Protein AF-A0A351E8H6-F1 (afdb_monomer)

Structure (mmCIF, N/CA/C/O backbone):
data_AF-A0A351E8H6-F1
#
_entry.id   AF-A0A351E8H6-F1
#
loop_
_atom_site.group_PDB
_atom_site.id
_atom_site.type_symbol
_atom_site.label_atom_id
_atom_site.label_alt_id
_atom_site.label_comp_id
_atom_site.label_asym_id
_atom_site.label_entity_id
_atom_site.label_seq_id
_atom_site.pdbx_PDB_ins_code
_atom_site.Cartn_x
_atom_site.Cartn_y
_atom_site.Cartn_z
_atom_site.occupancy
_atom_site.B_iso_or_equiv
_atom_site.auth_seq_id
_atom_site.auth_comp_id
_atom_site.auth_asym_id
_atom_site.auth_atom_id
_atom_site.pdbx_PDB_model_num
ATOM 1 N N . MET A 1 1 ? -2.649 8.806 21.638 1.00 77.00 1 MET A N 1
ATOM 2 C CA . MET A 1 1 ? -3.254 9.100 20.318 1.00 77.00 1 MET A CA 1
ATOM 3 C C . MET A 1 1 ? -3.213 7.835 19.482 1.00 77.00 1 MET A C 1
ATOM 5 O O . MET A 1 1 ? -2.206 7.144 19.542 1.00 77.00 1 ME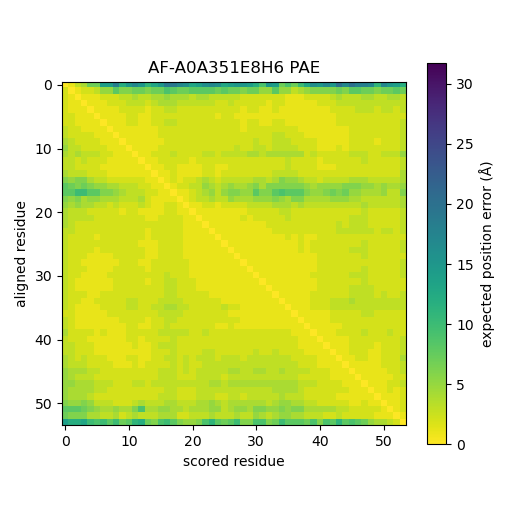T A O 1
ATOM 9 N N . ALA A 1 2 ? -4.285 7.522 18.753 1.00 91.12 2 ALA A N 1
ATOM 10 C CA . ALA A 1 2 ? -4.310 6.405 17.807 1.00 91.12 2 ALA A CA 1
ATOM 11 C C . ALA A 1 2 ? -4.024 6.917 16.388 1.00 91.12 2 ALA A C 1
ATOM 13 O O . ALA A 1 2 ? -4.486 8.002 16.026 1.00 91.12 2 ALA A O 1
ATOM 14 N N . ILE A 1 3 ? -3.271 6.147 15.602 1.00 96.88 3 ILE A N 1
ATOM 15 C CA . ILE A 1 3 ? -3.045 6.436 14.181 1.00 96.88 3 ILE A CA 1
ATOM 16 C C . ILE A 1 3 ? -4.374 6.292 13.437 1.00 96.88 3 ILE A C 1
ATOM 18 O O . ILE A 1 3 ? -5.103 5.331 13.660 1.00 96.88 3 ILE A O 1
ATOM 22 N N . LYS A 1 4 ? -4.692 7.255 12.566 1.00 97.81 4 LYS A N 1
ATOM 23 C CA . LYS A 1 4 ? -5.910 7.238 11.733 1.00 97.81 4 LYS A CA 1
ATOM 24 C C . LYS A 1 4 ? -5.629 7.089 10.240 1.00 97.81 4 LYS A C 1
ATOM 26 O O . LYS A 1 4 ? -6.522 6.710 9.489 1.00 97.81 4 LYS A O 1
ATOM 31 N N . LEU A 1 5 ? -4.406 7.401 9.817 1.00 98.19 5 LEU A N 1
ATOM 32 C CA . LEU A 1 5 ? -4.001 7.398 8.420 1.00 98.19 5 LEU A CA 1
ATOM 33 C C . LEU A 1 5 ? -2.523 7.030 8.300 1.00 98.19 5 LEU A C 1
ATOM 35 O O . LEU A 1 5 ? -1.705 7.474 9.105 1.00 98.19 5 LEU A O 1
ATOM 39 N N . ILE A 1 6 ? -2.202 6.247 7.276 1.00 98.25 6 ILE A N 1
ATOM 40 C CA . ILE A 1 6 ? -0.849 5.915 6.841 1.00 98.25 6 ILE A CA 1
ATOM 41 C C . ILE A 1 6 ? -0.746 6.289 5.362 1.00 98.25 6 ILE A C 1
ATOM 43 O O . ILE A 1 6 ? -1.501 5.786 4.533 1.00 98.25 6 ILE A O 1
ATOM 47 N N . ALA A 1 7 ? 0.194 7.171 5.039 1.00 97.81 7 ALA A N 1
ATOM 48 C CA . ALA A 1 7 ? 0.555 7.505 3.668 1.00 97.81 7 ALA A CA 1
ATOM 49 C C . ALA A 1 7 ? 1.955 6.959 3.392 1.00 97.81 7 ALA A C 1
ATOM 51 O O . ALA A 1 7 ? 2.876 7.241 4.159 1.00 97.81 7 ALA A O 1
ATOM 52 N N . SER A 1 8 ? 2.109 6.178 2.326 1.00 97.38 8 SER A N 1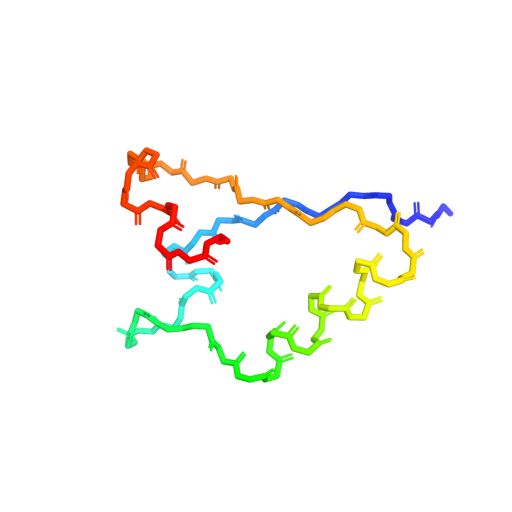
ATOM 53 C CA . SER A 1 8 ? 3.396 5.587 1.956 1.00 97.38 8 SER A CA 1
ATOM 54 C C . SER A 1 8 ? 3.800 5.978 0.547 1.00 97.38 8 SER A C 1
ATOM 56 O O . SER A 1 8 ? 3.001 5.878 -0.385 1.00 97.38 8 SER A O 1
ATOM 58 N N . ASP A 1 9 ? 5.070 6.333 0.384 1.00 96.75 9 ASP A N 1
ATOM 59 C CA . ASP A 1 9 ? 5.708 6.332 -0.929 1.00 96.75 9 ASP A CA 1
ATOM 60 C C . ASP A 1 9 ? 5.856 4.894 -1.468 1.00 96.75 9 ASP A C 1
ATOM 62 O O . ASP A 1 9 ? 5.710 3.914 -0.726 1.00 96.75 9 ASP A O 1
ATOM 66 N N . MET A 1 10 ? 6.107 4.768 -2.772 1.00 95.62 10 MET A N 1
ATOM 67 C CA . MET A 1 10 ? 6.265 3.505 -3.485 1.00 95.62 10 MET A CA 1
ATOM 68 C C . MET A 1 10 ? 7.733 3.107 -3.632 1.00 95.62 10 MET A C 1
ATOM 70 O O . MET A 1 10 ? 8.158 2.123 -3.030 1.00 95.62 10 MET A O 1
ATOM 74 N N . ASP A 1 11 ? 8.501 3.829 -4.442 1.00 94.94 11 ASP A N 1
ATOM 75 C CA . ASP A 1 11 ? 9.820 3.393 -4.899 1.00 94.94 11 ASP A CA 1
ATOM 76 C C . ASP A 1 11 ? 10.875 3.488 -3.801 1.00 94.94 11 ASP A C 1
ATOM 78 O O . ASP A 1 11 ? 11.168 4.559 -3.286 1.00 94.94 11 ASP A O 1
ATOM 82 N N . GLY A 1 12 ? 11.466 2.350 -3.432 1.00 92.12 12 GLY A N 1
ATOM 83 C CA . GLY A 1 12 ? 12.429 2.302 -2.328 1.00 92.12 12 GLY A CA 1
ATOM 84 C C . GLY A 1 12 ? 11.790 2.428 -0.940 1.00 92.12 12 GLY A C 1
ATOM 85 O O . GLY A 1 12 ? 12.519 2.426 0.051 1.00 92.12 12 GLY A O 1
ATOM 86 N N . THR A 1 13 ? 10.453 2.479 -0.863 1.00 95.75 13 THR A N 1
ATOM 87 C CA . THR A 1 13 ? 9.683 2.531 0.387 1.00 95.75 13 THR A CA 1
ATOM 88 C C . THR A 1 13 ? 8.743 1.325 0.501 1.00 95.75 13 THR A C 1
ATOM 90 O O . THR A 1 13 ? 9.052 0.361 1.202 1.00 95.75 13 THR A O 1
ATOM 93 N N . LEU A 1 14 ? 7.594 1.343 -0.187 1.00 96.19 14 LEU A N 1
ATOM 94 C CA . LEU A 1 14 ? 6.624 0.240 -0.166 1.00 96.19 14 LEU A CA 1
ATOM 95 C C . LEU A 1 14 ? 7.011 -0.899 -1.116 1.00 96.19 14 LEU A C 1
ATOM 97 O O . LEU A 1 14 ? 6.783 -2.075 -0.812 1.00 96.19 14 LEU A O 1
ATOM 101 N N . LEU A 1 15 ? 7.577 -0.545 -2.269 1.00 96.12 15 LEU A N 1
ATOM 102 C CA . LEU A 1 15 ? 8.064 -1.482 -3.267 1.00 96.12 15 LEU A CA 1
ATOM 103 C C . LEU A 1 15 ? 9.503 -1.877 -2.948 1.00 96.12 15 LEU A C 1
ATOM 105 O O . LEU A 1 15 ? 10.379 -1.037 -2.746 1.00 96.12 15 LEU A O 1
ATOM 109 N N . SER A 1 16 ? 9.746 -3.184 -2.956 1.00 92.56 16 SER A N 1
ATOM 110 C CA . SER A 1 16 ? 11.099 -3.740 -2.955 1.00 92.56 16 SER A CA 1
A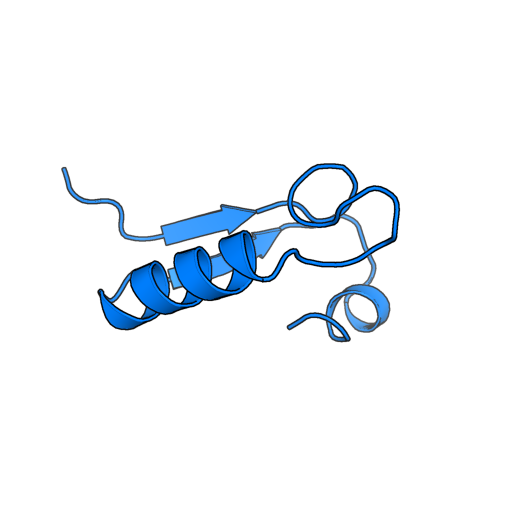TOM 111 C C . SER A 1 16 ? 11.832 -3.444 -4.271 1.00 92.56 16 SER A C 1
ATOM 113 O O . SER A 1 16 ? 11.231 -2.991 -5.246 1.00 92.56 16 SER A O 1
ATOM 115 N N . SER A 1 17 ? 13.127 -3.768 -4.337 1.00 89.06 17 SER A N 1
ATOM 116 C CA . SER A 1 17 ? 13.938 -3.634 -5.559 1.00 89.06 17 SER A CA 1
ATOM 117 C C . SER A 1 17 ? 13.382 -4.409 -6.763 1.00 89.06 17 SER A C 1
ATOM 119 O O . SER A 1 17 ? 13.636 -4.028 -7.900 1.00 89.06 17 SER A O 1
ATOM 121 N N . GLY A 1 18 ? 12.587 -5.457 -6.528 1.00 89.75 18 GLY A N 1
ATOM 122 C CA . GLY A 1 18 ? 11.857 -6.194 -7.564 1.00 89.75 18 GLY A CA 1
ATOM 123 C C . GLY A 1 18 ? 10.548 -5.536 -8.014 1.00 89.75 18 GLY A C 1
ATOM 124 O O . GLY A 1 18 ? 9.750 -6.197 -8.668 1.00 89.75 18 GLY A O 1
ATOM 125 N N . ILE A 1 19 ? 10.294 -4.277 -7.631 1.00 90.12 19 ILE A N 1
ATOM 126 C CA . ILE A 1 19 ? 9.061 -3.525 -7.920 1.00 90.12 19 ILE A CA 1
ATOM 127 C C . ILE A 1 19 ? 7.817 -4.307 -7.454 1.00 90.12 19 ILE A C 1
ATOM 129 O O . ILE A 1 19 ? 6.810 -4.430 -8.145 1.00 90.12 19 ILE A O 1
ATOM 133 N N . ALA A 1 20 ? 7.902 -4.879 -6.253 1.00 93.06 20 ALA A N 1
ATOM 134 C CA . ALA A 1 20 ? 6.847 -5.703 -5.674 1.00 93.06 20 ALA A CA 1
ATOM 135 C C . ALA A 1 20 ? 6.631 -5.375 -4.196 1.00 93.06 20 ALA A C 1
ATOM 137 O O . ALA A 1 20 ? 7.590 -5.112 -3.460 1.00 93.06 20 ALA A O 1
ATOM 138 N N . ILE A 1 21 ? 5.373 -5.453 -3.758 1.00 95.38 21 ILE A N 1
ATOM 139 C CA . ILE A 1 21 ?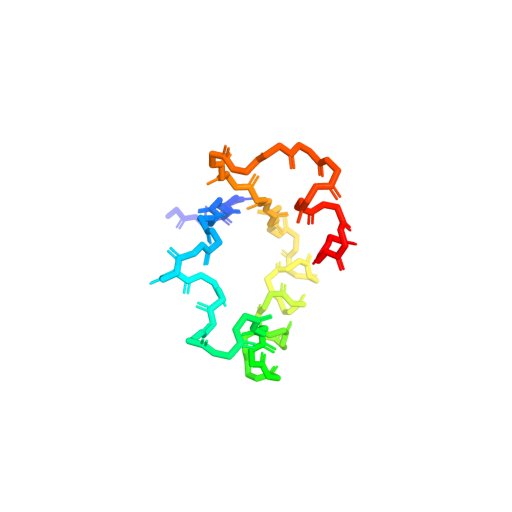 4.995 -5.397 -2.343 1.00 95.38 21 ILE A CA 1
ATOM 140 C C . ILE A 1 21 ? 5.152 -6.804 -1.763 1.00 95.38 21 ILE A C 1
ATOM 142 O O . ILE A 1 21 ? 4.568 -7.756 -2.282 1.00 95.38 21 ILE A O 1
ATOM 146 N N . SER A 1 22 ? 5.927 -6.942 -0.687 1.00 95.50 22 SER A N 1
ATOM 147 C CA . SER A 1 22 ? 6.088 -8.229 -0.002 1.00 95.50 22 SER A CA 1
ATOM 148 C C . SER A 1 22 ? 4.768 -8.702 0.619 1.00 95.50 22 SER A C 1
ATOM 150 O O . SER A 1 22 ? 3.960 -7.883 1.059 1.00 95.50 22 SER A O 1
ATOM 152 N N . GLU A 1 23 ? 4.561 -10.018 0.728 1.00 96.62 23 GLU A N 1
ATOM 153 C CA . GLU A 1 23 ? 3.356 -10.571 1.374 1.00 96.62 23 GLU A CA 1
ATOM 154 C C . GLU A 1 23 ? 3.196 -10.077 2.816 1.00 96.62 23 GLU A C 1
ATOM 156 O O . GLU A 1 23 ? 2.113 -9.665 3.223 1.00 96.62 23 GLU A O 1
ATOM 161 N N . LYS A 1 24 ? 4.307 -9.972 3.554 1.00 97.25 24 LYS A N 1
ATOM 162 C CA . LYS A 1 24 ? 4.322 -9.388 4.901 1.00 97.25 24 LYS A CA 1
ATOM 163 C C . LYS A 1 24 ? 3.757 -7.961 4.921 1.00 97.25 24 LYS A C 1
ATOM 165 O O . LYS A 1 24 ? 2.986 -7.630 5.821 1.00 97.25 24 LYS A O 1
ATOM 170 N N . ASN A 1 25 ? 4.141 -7.117 3.960 1.00 96.75 25 ASN A N 1
ATOM 171 C CA . ASN A 1 25 ? 3.645 -5.743 3.886 1.00 96.75 25 ASN A CA 1
ATOM 172 C C . ASN A 1 25 ? 2.171 -5.706 3.474 1.00 96.75 25 ASN A C 1
ATOM 174 O O . ASN A 1 25 ? 1.413 -4.945 4.067 1.00 96.75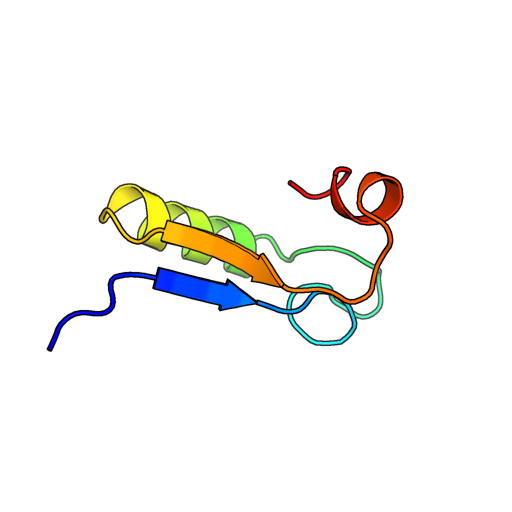 25 ASN A O 1
ATOM 178 N N . LYS A 1 26 ? 1.738 -6.557 2.533 1.00 96.50 26 LYS A N 1
ATOM 179 C CA . LYS A 1 26 ? 0.316 -6.682 2.166 1.00 96.50 26 LYS A CA 1
ATOM 180 C C . LYS A 1 26 ? -0.542 -7.040 3.379 1.00 96.50 26 LYS A C 1
ATOM 182 O O . LYS A 1 26 ? -1.561 -6.399 3.617 1.00 96.50 26 LYS A O 1
ATOM 187 N N . ASP A 1 27 ? -0.108 -8.007 4.181 1.00 98.25 27 ASP A N 1
ATOM 188 C CA . ASP A 1 27 ? -0.837 -8.427 5.380 1.00 98.25 27 ASP A CA 1
ATOM 189 C C . ASP A 1 27 ? -0.858 -7.349 6.466 1.00 98.25 27 ASP A C 1
ATOM 191 O O . ASP A 1 27 ? -1.868 -7.174 7.146 1.00 98.25 27 ASP A O 1
ATOM 195 N N . ALA A 1 28 ? 0.234 -6.599 6.629 1.00 98.00 28 ALA A N 1
ATOM 196 C CA . ALA A 1 28 ? 0.277 -5.467 7.550 1.00 98.00 28 ALA A CA 1
ATOM 197 C C . ALA A 1 28 ? -0.678 -4.341 7.118 1.00 98.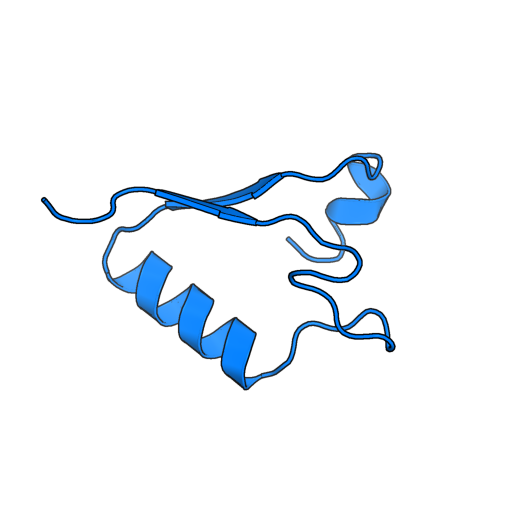00 28 ALA A C 1
ATOM 199 O O . ALA A 1 28 ? -1.400 -3.801 7.955 1.00 98.00 28 ALA A O 1
ATOM 200 N N . ILE A 1 29 ? -0.718 -4.027 5.819 1.00 97.38 29 ILE A N 1
ATOM 201 C CA . ILE A 1 29 ? -1.631 -3.029 5.249 1.00 97.38 29 ILE A CA 1
ATOM 202 C C . ILE A 1 29 ? -3.082 -3.463 5.454 1.00 97.38 29 ILE A C 1
ATOM 204 O O . ILE A 1 29 ? -3.870 -2.676 5.968 1.00 97.38 29 ILE A O 1
ATOM 208 N N . ARG A 1 30 ? -3.422 -4.723 5.143 1.00 97.69 30 ARG A N 1
ATOM 209 C CA . ARG A 1 30 ? -4.767 -5.278 5.379 1.00 97.69 30 ARG A CA 1
ATOM 210 C C . ARG A 1 30 ? -5.186 -5.131 6.837 1.00 97.69 30 ARG A C 1
ATOM 212 O O . ARG A 1 30 ? -6.215 -4.533 7.105 1.00 97.69 30 ARG A O 1
ATOM 219 N N . LYS A 1 31 ? -4.343 -5.551 7.785 1.00 98.25 31 LYS A N 1
ATOM 220 C CA . LYS A 1 31 ? -4.629 -5.411 9.224 1.00 98.25 31 LYS A CA 1
ATOM 221 C C . LYS A 1 31 ? -4.855 -3.959 9.650 1.00 98.25 31 LYS A C 1
ATOM 223 O O . LYS A 1 31 ? -5.722 -3.699 10.478 1.00 98.25 31 LYS A O 1
ATOM 228 N N . ALA A 1 32 ? -4.079 -3.019 9.107 1.00 97.94 32 ALA A N 1
ATOM 229 C CA . ALA A 1 32 ? -4.269 -1.598 9.385 1.00 97.94 32 ALA A CA 1
ATOM 230 C C . ALA A 1 32 ? -5.631 -1.114 8.861 1.00 97.94 32 ALA A C 1
ATOM 232 O O . ALA A 1 32 ? -6.396 -0.513 9.617 1.00 97.94 32 ALA A O 1
ATOM 233 N N . VAL A 1 33 ? -5.964 -1.442 7.611 1.00 97.81 33 VAL A N 1
ATOM 234 C CA . VAL A 1 33 ? -7.248 -1.090 6.989 1.00 97.81 33 VAL A CA 1
ATOM 235 C C . VAL A 1 33 ? -8.427 -1.719 7.734 1.00 97.81 33 VAL A C 1
ATOM 237 O O . VAL A 1 33 ? -9.369 -1.008 8.075 1.00 97.81 33 VAL A O 1
ATOM 240 N N . ASP A 1 34 ? -8.339 -3.001 8.090 1.00 98.25 34 ASP A N 1
ATOM 241 C CA . ASP A 1 34 ? -9.367 -3.727 8.847 1.00 98.25 34 ASP A CA 1
ATOM 242 C C . ASP A 1 34 ? -9.593 -3.124 10.245 1.00 98.25 34 ASP A C 1
ATOM 244 O O . ASP A 1 34 ? -10.697 -3.175 10.785 1.00 98.25 34 ASP A O 1
ATOM 248 N N . SER A 1 35 ? -8.563 -2.501 10.827 1.00 97.81 35 SER A N 1
ATOM 249 C CA . SER A 1 35 ? -8.664 -1.757 12.092 1.00 97.81 35 SER A CA 1
ATOM 250 C C . SER A 1 35 ? -9.225 -0.333 11.946 1.00 97.81 35 SER A C 1
ATOM 252 O O . SER A 1 35 ? -9.313 0.402 12.930 1.00 97.81 35 SER A O 1
ATOM 254 N N . GLY A 1 36 ? -9.610 0.071 10.731 1.00 97.75 36 GLY A N 1
ATOM 255 C CA . GLY A 1 36 ? -10.188 1.381 10.428 1.00 97.75 36 GLY A CA 1
ATOM 256 C C . GLY A 1 36 ? -9.165 2.482 10.129 1.00 97.75 36 GLY A C 1
ATOM 257 O O . GLY A 1 36 ? -9.525 3.660 10.127 1.00 97.75 36 GLY A O 1
ATOM 258 N N . ILE A 1 37 ? -7.899 2.130 9.888 1.00 98.50 37 ILE A N 1
ATOM 259 C CA . ILE A 1 37 ? -6.854 3.079 9.485 1.00 98.50 37 ILE A CA 1
ATOM 260 C C . ILE A 1 37 ? -6.889 3.234 7.965 1.00 98.50 37 ILE A C 1
ATOM 262 O O . ILE A 1 37 ? -6.822 2.255 7.229 1.00 98.50 37 ILE A O 1
ATOM 266 N N . VAL A 1 38 ? -6.927 4.470 7.473 1.00 98.12 38 VAL A N 1
ATOM 267 C CA . VAL A 1 38 ? -6.823 4.726 6.030 1.00 98.12 38 VAL A CA 1
ATOM 268 C C . VAL A 1 38 ? -5.383 4.491 5.578 1.00 98.12 38 VAL A C 1
ATOM 270 O O . VAL A 1 38 ? -4.474 5.137 6.093 1.00 98.12 38 VAL A O 1
ATOM 273 N N . PHE A 1 39 ? -5.168 3.609 4.603 1.00 97.75 39 PHE A N 1
ATOM 274 C CA . PHE A 1 39 ? -3.876 3.460 3.933 1.00 97.75 39 PHE A CA 1
ATOM 275 C C . PHE A 1 39 ? -3.954 4.059 2.527 1.00 97.75 39 PHE A C 1
ATOM 277 O O . PHE A 1 39 ? -4.872 3.736 1.775 1.00 97.75 39 PHE A O 1
ATOM 284 N N . LEU A 1 40 ? -3.009 4.928 2.167 1.00 96.38 40 LEU A N 1
ATOM 285 C CA . LEU A 1 40 ? -2.951 5.545 0.842 1.00 96.38 40 LEU A CA 1
ATOM 286 C C . LEU A 1 40 ? -1.527 5.618 0.297 1.00 96.38 40 LEU A C 1
ATOM 288 O O . LEU A 1 40 ? -0.543 5.627 1.040 1.00 96.38 40 LEU A O 1
ATOM 292 N N . ILE A 1 41 ? -1.439 5.712 -1.026 1.00 96.88 41 ILE A N 1
ATOM 293 C CA . ILE A 1 41 ? -0.185 5.885 -1.748 1.00 96.88 41 ILE A CA 1
ATOM 294 C C . ILE A 1 41 ? 0.092 7.377 -1.947 1.00 96.88 41 ILE A C 1
ATOM 296 O O . ILE A 1 41 ? -0.747 8.107 -2.472 1.00 96.88 41 ILE A O 1
ATOM 300 N N . ALA A 1 42 ? 1.283 7.817 -1.550 1.00 97.19 42 ALA A N 1
ATOM 301 C CA . ALA A 1 42 ? 1.783 9.176 -1.718 1.00 97.19 42 ALA A CA 1
ATOM 302 C C . ALA A 1 42 ? 3.089 9.125 -2.518 1.00 97.19 42 ALA A C 1
ATOM 304 O O . ALA A 1 42 ? 4.170 9.034 -1.949 1.00 97.19 42 ALA A O 1
ATOM 305 N N . THR A 1 43 ? 2.978 9.137 -3.845 1.00 97.00 43 THR A N 1
ATOM 306 C CA . THR A 1 43 ? 4.105 8.911 -4.757 1.00 97.00 43 THR A CA 1
ATOM 307 C C . THR A 1 43 ? 4.212 10.008 -5.810 1.00 97.00 43 THR A C 1
ATOM 309 O O . THR A 1 43 ? 3.216 10.628 -6.178 1.00 97.00 43 THR A O 1
ATOM 312 N N . GLY A 1 44 ? 5.425 10.210 -6.331 1.00 96.69 44 GLY A N 1
ATOM 313 C CA . GLY A 1 44 ? 5.665 11.021 -7.526 1.00 96.69 44 GLY A CA 1
ATOM 314 C C . GLY A 1 44 ? 5.333 10.306 -8.842 1.00 96.69 44 GLY A C 1
ATOM 315 O O . GLY A 1 44 ? 5.365 10.937 -9.898 1.00 96.69 44 GLY A O 1
ATOM 316 N N . ARG A 1 45 ? 5.025 8.999 -8.819 1.00 95.62 45 ARG A N 1
ATOM 317 C CA . ARG A 1 45 ? 4.568 8.280 -10.015 1.00 95.62 45 ARG A CA 1
ATOM 318 C C . ARG A 1 45 ? 3.278 8.899 -10.552 1.00 95.62 45 ARG A C 1
ATOM 320 O O . ARG A 1 45 ? 2.375 9.254 -9.798 1.00 95.62 45 ARG A O 1
ATOM 327 N N . MET A 1 46 ? 3.164 8.936 -11.878 1.00 97.38 46 MET A N 1
ATOM 328 C CA . MET A 1 46 ? 1.895 9.237 -12.538 1.00 97.38 46 MET A CA 1
ATOM 329 C C . MET A 1 46 ? 0.823 8.251 -12.072 1.00 97.38 46 MET A C 1
ATOM 331 O O . MET A 1 46 ? 1.107 7.062 -11.912 1.00 97.38 46 MET A O 1
ATOM 335 N N . TYR A 1 47 ? -0.411 8.734 -11.919 1.00 94.94 47 TYR A N 1
ATOM 336 C CA . TYR A 1 47 ? -1.533 7.941 -11.409 1.00 94.94 47 TYR A CA 1
ATOM 337 C C . TYR A 1 47 ? -1.656 6.570 -12.090 1.00 94.94 47 TYR A C 1
ATOM 339 O O . TYR A 1 4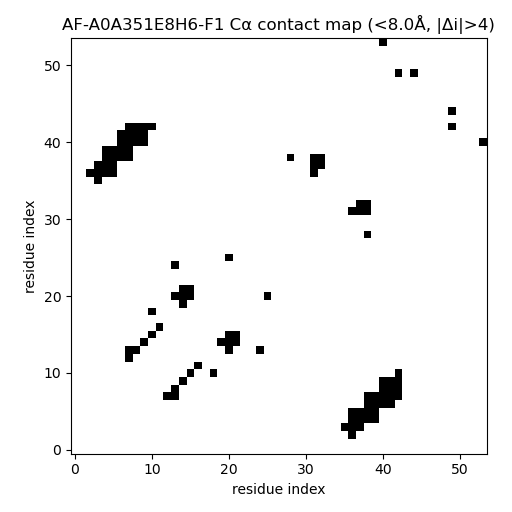7 ? -1.705 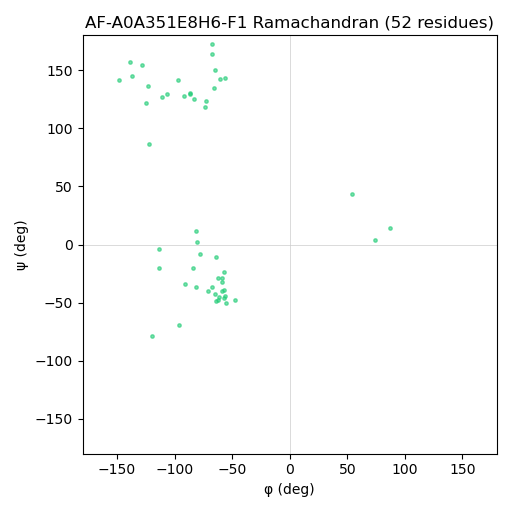5.552 -11.409 1.00 94.94 47 TYR A O 1
ATOM 347 N N . VAL A 1 48 ? -1.592 6.529 -13.426 1.00 95.88 48 VAL A N 1
ATOM 348 C CA . VAL A 1 48 ? -1.687 5.286 -14.214 1.00 95.88 48 VAL A CA 1
ATOM 349 C C . VAL A 1 48 ? -0.606 4.254 -13.865 1.00 95.88 48 VAL A C 1
ATOM 351 O O . VAL A 1 48 ? -0.868 3.057 -13.896 1.00 95.88 48 VAL A O 1
ATOM 354 N N . 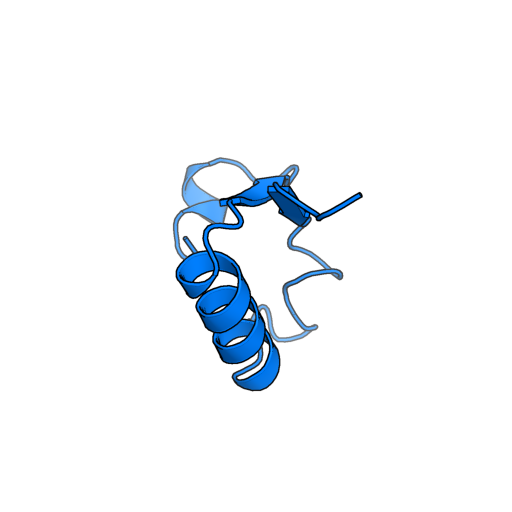SER A 1 49 ? 0.591 4.703 -13.482 1.00 93.94 49 SER A N 1
ATOM 355 C CA . SER A 1 49 ? 1.716 3.837 -13.107 1.00 93.94 49 SER A CA 1
ATOM 356 C C . SER A 1 49 ? 1.655 3.377 -11.648 1.00 93.94 49 SER A C 1
ATOM 358 O O . SER A 1 49 ? 2.336 2.419 -11.281 1.00 93.94 49 SER A O 1
ATOM 360 N N . ALA A 1 50 ? 0.898 4.081 -10.804 1.00 94.31 50 ALA A N 1
ATOM 361 C CA . ALA A 1 50 ? 0.660 3.718 -9.410 1.00 94.31 50 ALA A CA 1
ATOM 362 C C . ALA A 1 50 ? -0.585 2.829 -9.258 1.00 94.31 50 ALA A C 1
ATOM 364 O O . ALA A 1 50 ? -0.592 1.921 -8.431 1.00 94.31 50 ALA A O 1
ATOM 365 N N . GLN A 1 51 ? -1.608 3.047 -10.092 1.00 93.06 51 GLN A N 1
ATOM 366 C CA . GLN A 1 51 ? -2.900 2.359 -10.037 1.00 93.06 51 GLN A CA 1
ATOM 367 C C . GLN A 1 51 ? -2.781 0.837 -10.179 1.00 93.06 51 GLN A C 1
ATOM 369 O O . GLN A 1 51 ? -3.579 0.113 -9.603 1.00 93.06 51 GLN A O 1
ATOM 374 N N . THR A 1 52 ? -1.763 0.327 -10.874 1.00 90.31 52 THR A N 1
ATOM 375 C CA . THR A 1 52 ? -1.514 -1.122 -10.988 1.00 90.31 52 THR A CA 1
ATOM 376 C C . THR A 1 52 ? -1.168 -1.805 -9.657 1.00 90.31 52 THR A C 1
ATOM 378 O O . THR A 1 52 ? -1.108 -3.030 -9.611 1.00 90.31 52 THR A O 1
ATOM 381 N N . TYR A 1 53 ? -0.905 -1.034 -8.596 1.00 86.69 53 TYR A N 1
ATOM 382 C CA . TYR A 1 53 ? -0.569 -1.518 -7.251 1.00 86.69 53 TYR A CA 1
ATOM 383 C C . TYR A 1 53 ? -1.641 -1.193 -6.200 1.00 86.69 53 TYR A C 1
ATOM 385 O O . TYR A 1 53 ? -1.458 -1.570 -5.041 1.00 86.69 53 TYR A O 1
ATOM 393 N N . ALA A 1 54 ? -2.690 -0.456 -6.583 1.00 73.62 54 ALA A N 1
ATOM 394 C CA . ALA A 1 54 ? -3.740 0.042 -5.697 1.00 73.62 54 ALA A CA 1
ATOM 395 C C . ALA A 1 54 ? -4.978 -0.863 -5.708 1.00 73.62 54 ALA A C 1
ATOM 397 O O . ALA A 1 54 ? -5.306 -1.406 -6.786 1.00 73.62 54 ALA A O 1
#

Solvent-accessible surface area (backbone atoms only — not comparable to full-atom values): 3434 Å² total; per-residue (Å²): 137,80,84,56,68,48,76,39,42,43,86,85,64,54,22,45,99,82,76,40,68,50,70,71,55,52,53,51,51,49,54,40,42,76,72,66,23,48,75,46,81,53,60,91,63,56,66,80,76,47,51,85,77,106

Secondary structure (DSSP, 8-state):
----EEEE-TBTTTB-TTS---HHHHHHHHHHHHTT-EEEE--SS-HHHHHTT-

Sequence (54 aa):
MAIKLIASDMDGTLLSSGIAISEKNKDAIRKAVDSGIVFLIATGRMYVSAQTYA

Radius of gyration: 11.55 Å; Cα contacts (8 Å, |Δi|>4): 52; chains: 1; bounding box: 24×22×34 Å

pLDDT: mean 94.96, std 4.72, range [73.62, 98.5]

Foldseek 3Di:
DDAAEDEWEQPPTQADPVSDGDPVNVVVVVVCVVVNHHYYYDYPDDPVVCVVVD

Mean predicted aligned error: 2.58 Å

Nearest PDB structures (foldseek):
  1rkq-assembly2_B  TM=9.933E-01  e=7.133E-04  Escherichia coli
  1nrw-assembly1_A  TM=9.686E-01  e=1.442E-03  Bacillus subtilis
  3niw-assembly1_A  TM=9.681E-01  e=4.451E-03  Bacteroides thetaiotaomicron
  3pgv-assembly4_D  TM=9.262E-01  e=5.899E-03  Klebsiella pneumoniae subsp. pneumoniae MGH 78578
  2pq0-assembly1_A  TM=9.287E-01  e=9.658E-03  Geobacillus kaustophilus HTA426